Protein AF-A0A6N9TIJ5-F1 (afdb_monomer)

Secondary structure (DSSP, 8-state):
-----S--------------HHHHHHHHHHHHH-S-HHHHHHHHHHHHHHHSSHHHHHHHHHHTT-S--

Foldseek 3Di:
DDDDDVPDDPPPVPVLDQPPPVLLLVLVCQLVPPPDPVSNVVSVVVLCVRQVDPVSSVVVCVVVVSPDD

Radius of gyration: 18.19 Å; Cα contacts (8 Å, |Δi|>4): 35; chains: 1; bounding box: 33×57×40 Å

Structure (mmCIF, N/CA/C/O backbone):
data_AF-A0A6N9TIJ5-F1
#
_entry.id   AF-A0A6N9TIJ5-F1
#
loop_
_atom_site.group_PDB
_atom_site.id
_atom_site.type_symbol
_atom_site.label_atom_id
_atom_site.label_alt_id
_atom_site.label_comp_id
_atom_site.label_asym_id
_atom_site.label_entity_id
_atom_site.label_seq_id
_atom_site.pdbx_PDB_ins_code
_atom_site.Cartn_x
_atom_site.Cartn_y
_atom_site.Cartn_z
_atom_site.occupancy
_atom_site.B_iso_or_equiv
_atom_site.auth_seq_id
_atom_site.auth_comp_id
_atom_site.auth_asym_id
_atom_site.auth_atom_id
_atom_site.pdbx_PDB_model_num
ATOM 1 N N . MET A 1 1 ? 22.327 -43.179 -26.093 1.00 36.19 1 MET A N 1
ATOM 2 C CA . MET A 1 1 ? 22.944 -41.906 -25.665 1.00 36.19 1 MET A CA 1
ATOM 3 C C . MET A 1 1 ? 21.812 -40.998 -25.198 1.00 36.19 1 MET A C 1
ATOM 5 O O . MET A 1 1 ? 20.834 -40.893 -25.917 1.00 36.19 1 MET A O 1
ATOM 9 N N . MET A 1 2 ? 21.928 -40.536 -23.950 1.00 41.59 2 MET A N 1
ATOM 10 C CA . MET A 1 2 ? 21.129 -39.592 -23.141 1.00 41.59 2 MET A CA 1
ATOM 11 C C . MET A 1 2 ? 19.724 -39.156 -23.610 1.00 41.59 2 MET A C 1
ATOM 13 O O . MET A 1 2 ? 19.545 -38.510 -24.635 1.00 41.59 2 MET A O 1
ATOM 17 N N . VAL A 1 3 ? 18.754 -39.453 -22.742 1.00 54.06 3 VAL A N 1
ATOM 18 C CA . VAL A 1 3 ? 17.401 -38.890 -22.683 1.00 54.06 3 VAL A CA 1
ATOM 19 C C . VAL A 1 3 ? 17.436 -37.402 -22.321 1.00 54.06 3 VAL A C 1
ATOM 21 O O . VAL A 1 3 ? 18.212 -36.996 -21.459 1.00 54.06 3 VAL A O 1
ATOM 24 N N . VAL A 1 4 ? 16.537 -36.604 -22.895 1.00 56.16 4 VAL A N 1
ATOM 25 C CA . VAL A 1 4 ? 16.122 -35.332 -22.287 1.00 56.16 4 VAL A CA 1
ATOM 26 C C . VAL A 1 4 ? 14.616 -35.178 -22.471 1.00 56.16 4 VAL A C 1
ATOM 28 O O . VAL A 1 4 ? 14.120 -34.949 -23.569 1.00 56.16 4 VAL A O 1
ATOM 31 N N . ASN A 1 5 ? 13.889 -35.375 -21.370 1.00 49.38 5 ASN A N 1
ATOM 32 C CA . ASN A 1 5 ? 12.468 -35.076 -21.242 1.00 49.38 5 ASN A CA 1
ATOM 33 C C . ASN A 1 5 ? 12.275 -33.566 -21.378 1.00 49.38 5 ASN A C 1
ATOM 35 O O . ASN A 1 5 ? 12.732 -32.806 -20.524 1.00 49.38 5 ASN A O 1
ATOM 39 N N . MET A 1 6 ? 11.547 -33.121 -22.398 1.00 52.28 6 MET A N 1
ATOM 40 C CA . MET A 1 6 ? 11.206 -31.709 -22.576 1.00 52.28 6 MET A CA 1
ATOM 41 C C . MET A 1 6 ? 9.981 -31.322 -21.730 1.00 52.28 6 MET A C 1
ATOM 43 O O . MET A 1 6 ? 9.023 -30.729 -22.207 1.00 52.28 6 MET A O 1
ATOM 47 N N . GLN A 1 7 ? 10.038 -31.655 -20.437 1.00 55.59 7 GLN A N 1
ATOM 48 C CA . GLN A 1 7 ? 9.224 -31.034 -19.385 1.00 55.59 7 GLN A CA 1
ATOM 49 C C . GLN A 1 7 ? 9.848 -29.694 -18.923 1.00 55.59 7 GLN A C 1
ATOM 51 O O . GLN A 1 7 ? 9.423 -29.111 -17.935 1.00 55.59 7 GLN A O 1
ATOM 56 N N . PHE A 1 8 ? 10.871 -29.198 -19.623 1.00 58.94 8 PHE A N 1
ATOM 57 C CA . PHE A 1 8 ? 11.648 -28.011 -19.279 1.00 58.94 8 PHE A CA 1
ATOM 58 C C . PHE A 1 8 ? 11.690 -27.072 -20.483 1.00 58.94 8 PHE A C 1
ATOM 60 O O . PHE A 1 8 ? 12.502 -27.268 -21.373 1.00 58.94 8 PHE A O 1
ATOM 67 N N . ILE A 1 9 ? 10.740 -26.146 -20.560 1.00 55.09 9 ILE A N 1
ATOM 68 C CA . ILE A 1 9 ? 10.884 -24.685 -20.714 1.00 55.09 9 ILE A CA 1
ATOM 69 C C . ILE A 1 9 ? 9.436 -24.199 -20.909 1.00 55.09 9 ILE A C 1
ATOM 71 O O . ILE A 1 9 ? 9.002 -23.876 -22.011 1.00 55.09 9 ILE A O 1
ATOM 75 N N . LEU A 1 10 ? 8.648 -24.179 -19.835 1.00 49.38 10 LEU A N 1
ATOM 76 C CA . LEU A 1 10 ? 7.668 -23.108 -19.740 1.00 49.38 10 LEU A CA 1
ATOM 77 C C . LEU A 1 10 ? 8.500 -21.921 -19.254 1.00 49.38 10 LEU A C 1
ATOM 79 O O . LEU A 1 10 ? 9.042 -22.011 -18.149 1.00 49.38 10 LEU A O 1
ATOM 83 N N . PRO A 1 11 ? 8.688 -20.841 -20.036 1.00 47.59 11 PRO A N 1
ATOM 84 C CA . PRO A 1 11 ? 8.989 -19.589 -19.379 1.00 47.59 11 PRO A CA 1
ATOM 85 C C . PRO A 1 11 ? 7.789 -19.388 -18.468 1.00 47.59 11 PRO A C 1
ATOM 87 O O . PRO A 1 11 ? 6.658 -19.277 -18.951 1.00 47.59 11 PRO A O 1
ATOM 90 N N . GLU A 1 12 ? 8.005 -19.454 -17.157 1.00 51.06 12 GLU A N 1
ATOM 91 C CA . GLU A 1 12 ? 7.027 -18.916 -16.236 1.00 51.06 12 GLU A CA 1
ATOM 92 C C . GLU A 1 12 ? 6.806 -17.497 -16.742 1.00 51.06 12 GLU A C 1
ATOM 94 O O . GLU A 1 12 ? 7.693 -16.645 -16.638 1.00 51.06 12 GLU A O 1
ATOM 99 N N . HIS A 1 13 ? 5.670 -17.268 -17.406 1.00 50.97 13 HIS A N 1
ATOM 100 C CA . HIS A 1 13 ? 5.115 -15.944 -17.553 1.00 50.97 13 HIS A CA 1
ATOM 101 C C . HIS A 1 13 ? 4.915 -15.519 -16.106 1.00 50.97 13 HIS A C 1
ATOM 103 O O . HIS A 1 13 ? 3.857 -15.749 -15.525 1.00 50.97 13 HIS A O 1
ATOM 109 N N . ARG A 1 14 ? 5.977 -14.980 -15.490 1.00 53.12 14 ARG A N 1
ATOM 110 C CA . ARG A 1 14 ? 5.871 -14.120 -14.331 1.00 53.12 14 ARG A CA 1
ATOM 111 C C . ARG A 1 14 ? 4.844 -13.129 -14.797 1.00 53.12 14 ARG A C 1
ATOM 113 O O . ARG A 1 14 ? 5.088 -12.381 -15.742 1.00 53.12 14 ARG A O 1
ATOM 120 N N . MET A 1 15 ? 3.636 -13.278 -14.280 1.00 50.41 15 MET A N 1
ATOM 121 C CA . MET A 1 15 ? 2.568 -12.365 -14.579 1.00 50.41 15 MET A CA 1
ATOM 122 C C . MET A 1 15 ? 3.091 -11.029 -14.064 1.00 50.41 15 MET A C 1
ATOM 124 O O . MET A 1 15 ? 2.971 -10.730 -12.883 1.00 50.41 15 MET A O 1
ATOM 128 N N . ASN A 1 16 ? 3.701 -10.239 -14.956 1.00 57.59 16 ASN A N 1
ATOM 129 C CA . ASN A 1 16 ? 3.988 -8.810 -14.822 1.00 57.59 16 ASN A CA 1
ATOM 130 C C . ASN A 1 16 ? 2.656 -8.038 -14.742 1.00 57.59 16 ASN A C 1
ATOM 132 O O . ASN A 1 16 ? 2.479 -6.972 -15.326 1.00 57.59 16 ASN A O 1
ATOM 136 N N . GLN A 1 17 ? 1.663 -8.635 -14.096 1.00 65.44 17 GLN A N 1
ATOM 137 C CA . GLN A 1 17 ? 0.322 -8.149 -13.970 1.00 65.44 17 GLN A CA 1
ATOM 138 C C . GLN A 1 17 ? 0.318 -7.411 -12.658 1.00 65.44 17 GLN A C 1
ATOM 140 O O . GLN A 1 17 ? 0.275 -7.999 -11.578 1.00 65.44 17 GLN A O 1
ATOM 145 N N . THR A 1 18 ? 0.413 -6.097 -12.792 1.00 76.50 18 THR A N 1
ATOM 146 C CA . THR A 1 18 ? 0.026 -5.159 -11.755 1.00 76.50 18 THR A CA 1
ATOM 147 C C . THR A 1 18 ? -1.188 -5.724 -11.005 1.00 76.50 18 THR A C 1
ATOM 149 O O . THR A 1 18 ? -2.135 -6.173 -11.664 1.00 76.50 18 THR A O 1
ATOM 152 N N . PRO A 1 19 ? -1.166 -5.771 -9.661 1.00 87.25 19 PRO A N 1
ATOM 153 C CA . PRO A 1 19 ? -2.253 -6.363 -8.890 1.00 87.25 19 PRO A CA 1
ATOM 154 C C . PRO A 1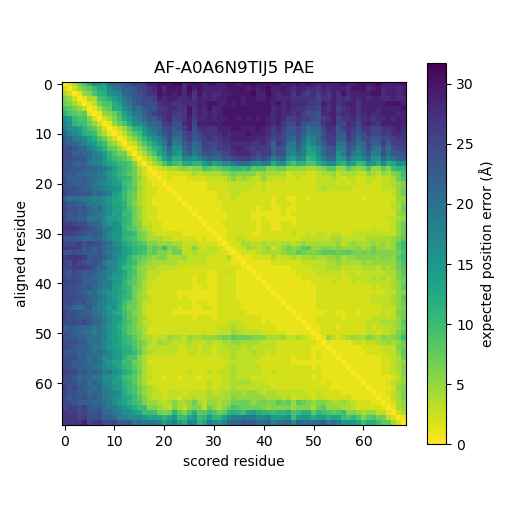 19 ? -3.608 -5.762 -9.299 1.00 87.25 19 PRO A C 1
ATOM 156 O O . PRO A 1 19 ? -3.668 -4.589 -9.685 1.00 87.25 19 PRO A O 1
ATOM 159 N N . PRO A 1 20 ? -4.711 -6.529 -9.202 1.00 92.00 20 PRO A N 1
ATOM 160 C CA . PRO A 1 20 ? -6.037 -6.023 -9.528 1.00 92.00 20 PRO A CA 1
ATOM 161 C C . PRO A 1 20 ? -6.332 -4.708 -8.799 1.00 92.00 20 PRO A C 1
ATOM 163 O O . PRO A 1 20 ? -6.096 -4.592 -7.598 1.00 92.00 20 PRO A O 1
ATOM 166 N N . LEU A 1 21 ? -6.910 -3.731 -9.502 1.00 90.88 21 LEU A N 1
ATOM 167 C CA . LEU A 1 21 ? -7.173 -2.393 -8.957 1.00 90.88 21 LEU A CA 1
ATOM 168 C C . LEU A 1 21 ?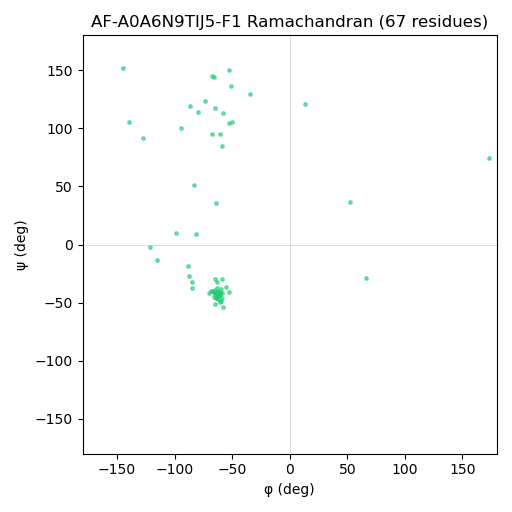 -7.946 -2.422 -7.627 1.00 90.88 21 LEU A C 1
ATOM 170 O O . LEU A 1 21 ? -7.647 -1.658 -6.711 1.00 90.88 21 LEU A O 1
ATOM 174 N N . ALA A 1 22 ? -8.941 -3.307 -7.520 1.00 91.75 22 ALA A N 1
ATOM 175 C CA . ALA A 1 22 ? -9.730 -3.480 -6.302 1.00 91.75 22 ALA A CA 1
ATOM 176 C C . ALA A 1 22 ? -8.859 -3.885 -5.103 1.00 91.75 22 ALA A C 1
ATOM 178 O O . ALA A 1 22 ? -9.047 -3.376 -4.005 1.00 91.75 22 ALA A O 1
ATOM 179 N N . LEU A 1 23 ? -7.864 -4.739 -5.336 1.00 93.31 23 LEU A N 1
ATOM 180 C CA . LEU A 1 23 ? -6.954 -5.226 -4.310 1.00 93.31 23 LEU A CA 1
ATOM 181 C C . LEU A 1 23 ? -6.012 -4.112 -3.830 1.00 93.31 23 LEU A C 1
ATOM 183 O O . LEU A 1 23 ? -5.834 -3.927 -2.629 1.00 93.31 23 LEU A O 1
ATOM 187 N N . VAL A 1 24 ? -5.499 -3.302 -4.763 1.00 93.75 24 VAL A N 1
ATOM 188 C CA . VAL A 1 24 ? -4.684 -2.119 -4.439 1.00 93.75 24 VAL A CA 1
ATOM 189 C C . VAL A 1 24 ? -5.478 -1.107 -3.615 1.00 93.75 24 VAL A C 1
ATOM 191 O O . VAL A 1 24 ? -4.954 -0.576 -2.639 1.00 93.75 24 VAL A O 1
ATOM 194 N N . LYS A 1 25 ? -6.749 -0.869 -3.968 1.00 93.38 25 LYS A N 1
ATOM 195 C CA . LYS A 1 25 ? -7.656 -0.017 -3.183 1.00 93.38 25 LYS A CA 1
ATOM 196 C C . LYS A 1 25 ? -7.833 -0.556 -1.768 1.00 93.38 25 LYS A C 1
ATOM 198 O O . LYS A 1 25 ? -7.639 0.194 -0.825 1.00 93.38 25 LYS A O 1
ATOM 203 N N . THR A 1 26 ? -8.119 -1.848 -1.612 1.00 94.81 26 THR A N 1
ATOM 204 C CA . THR A 1 26 ? -8.283 -2.461 -0.287 1.00 94.81 26 THR A CA 1
ATOM 205 C C . THR A 1 26 ? -7.033 -2.314 0.572 1.00 94.81 26 THR A C 1
ATOM 207 O O . THR A 1 26 ? -7.138 -1.928 1.730 1.00 94.81 26 THR A O 1
ATOM 210 N N . TRP A 1 27 ? -5.843 -2.586 0.035 1.00 95.31 27 TRP A N 1
ATOM 211 C CA . TRP A 1 27 ? -4.609 -2.418 0.805 1.00 95.31 27 TRP A CA 1
ATOM 212 C C . TRP A 1 27 ? -4.352 -0.957 1.168 1.00 95.31 27 TRP A C 1
ATOM 214 O O . TRP A 1 27 ? -3.950 -0.670 2.291 1.00 95.31 27 TRP A O 1
ATOM 224 N N . TYR A 1 28 ? -4.625 -0.027 0.254 1.00 94.19 28 TYR A N 1
ATOM 225 C CA . TYR A 1 28 ? -4.512 1.395 0.552 1.00 94.19 28 TYR A CA 1
ATOM 226 C C . TYR A 1 28 ? -5.494 1.834 1.651 1.00 94.19 28 TYR A C 1
ATOM 228 O O . TYR A 1 28 ? -5.085 2.472 2.617 1.00 94.19 28 TYR A O 1
ATOM 236 N N . ASP A 1 29 ? -6.755 1.409 1.572 1.00 93.50 29 ASP A N 1
ATOM 237 C CA . ASP A 1 29 ? -7.773 1.707 2.583 1.00 93.50 29 ASP A CA 1
ATOM 238 C C . ASP A 1 29 ? -7.397 1.113 3.950 1.00 93.50 29 ASP A C 1
ATOM 240 O O . ASP A 1 29 ? -7.501 1.787 4.973 1.00 93.50 29 ASP A O 1
ATOM 244 N N . LEU A 1 30 ? -6.886 -0.123 3.990 1.00 94.25 30 LEU A N 1
ATOM 245 C CA . LEU A 1 30 ? -6.401 -0.747 5.227 1.00 94.25 30 LEU A CA 1
ATOM 246 C C . LEU A 1 30 ? -5.222 0.023 5.833 1.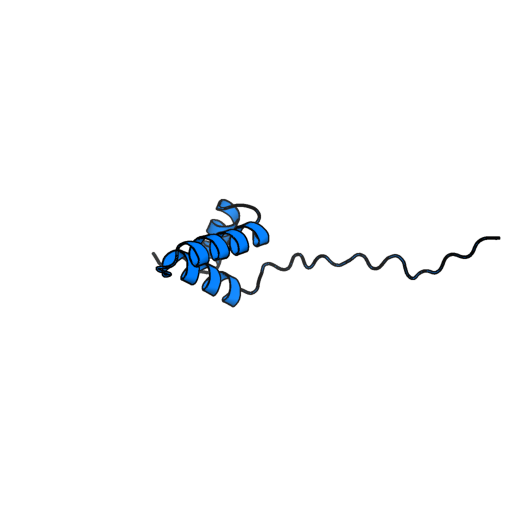00 94.25 30 LEU A C 1
ATOM 248 O O . LEU A 1 30 ? -5.168 0.212 7.049 1.00 94.25 30 LEU A O 1
ATOM 252 N N . LEU A 1 31 ? -4.295 0.494 4.998 1.00 93.31 31 LEU A N 1
ATOM 253 C CA . LEU A 1 31 ? -3.159 1.298 5.437 1.00 93.31 31 LEU A CA 1
ATOM 254 C C . LEU A 1 31 ? -3.607 2.644 6.033 1.00 93.31 31 LEU A C 1
ATOM 256 O O . LEU A 1 31 ? -3.062 3.080 7.050 1.00 93.31 31 LEU A O 1
ATOM 260 N N . SER A 1 32 ? -4.602 3.290 5.425 1.00 89.88 32 SER A N 1
ATOM 261 C CA . SER A 1 32 ? -5.070 4.624 5.814 1.00 89.88 32 SER A CA 1
ATOM 262 C C . SER A 1 32 ? -6.097 4.625 6.949 1.00 89.88 32 SER A C 1
ATOM 264 O O . SER A 1 32 ? -6.116 5.569 7.737 1.00 89.88 32 SER A O 1
ATOM 266 N N . SER A 1 33 ? -6.941 3.597 7.055 1.00 89.44 33 SER A N 1
ATOM 267 C CA . SER A 1 33 ? -8.128 3.610 7.926 1.00 89.44 33 SER A CA 1
ATOM 268 C C . SER A 1 33 ? -8.100 2.605 9.076 1.00 89.44 33 SER A C 1
ATOM 270 O O . SER A 1 33 ? -8.916 2.729 9.984 1.00 89.44 33 SER A O 1
ATOM 272 N N . SER A 1 34 ? -7.191 1.624 9.082 1.00 90.25 34 SER A N 1
ATOM 273 C CA . SER A 1 34 ? -7.104 0.661 10.191 1.00 90.25 34 SER A CA 1
ATOM 274 C C . SER A 1 34 ? -6.628 1.325 11.493 1.00 90.25 34 SER A C 1
ATOM 276 O O . SER A 1 34 ? -5.761 2.199 11.480 1.00 90.25 34 SER A O 1
ATOM 278 N N . GLU A 1 35 ? -7.129 0.880 12.643 1.00 90.00 35 GLU A N 1
ATOM 279 C CA . GLU A 1 35 ? -6.586 1.250 13.962 1.00 90.00 35 GLU A CA 1
ATOM 280 C C . GLU A 1 35 ? -5.461 0.298 14.404 1.00 90.00 35 GLU A C 1
ATOM 282 O O . GLU A 1 35 ? -4.627 0.647 15.237 1.00 90.00 35 GLU A O 1
ATOM 287 N N . ASP A 1 36 ? -5.389 -0.884 13.788 1.00 95.38 36 ASP A N 1
ATOM 288 C CA . ASP A 1 36 ? -4.386 -1.901 14.077 1.00 95.38 36 ASP A CA 1
ATOM 289 C C . ASP A 1 36 ? -3.106 -1.659 13.259 1.00 95.38 36 ASP A C 1
ATOM 291 O O . ASP A 1 36 ? -3.102 -1.695 12.021 1.00 95.38 36 ASP A O 1
ATOM 295 N N . ASN A 1 37 ? -1.998 -1.437 13.971 1.00 93.56 37 ASN A N 1
ATOM 296 C CA . ASN A 1 37 ? -0.677 -1.220 13.386 1.00 93.56 37 ASN A CA 1
ATOM 297 C C . ASN A 1 37 ? -0.149 -2.437 12.610 1.00 93.56 37 ASN A C 1
ATOM 299 O O . ASN A 1 37 ? 0.557 -2.255 11.618 1.00 93.56 37 ASN A O 1
ATOM 303 N N . SER A 1 38 ? -0.490 -3.660 13.019 1.00 94.56 38 SER A N 1
ATOM 304 C CA . SER A 1 38 ? -0.084 -4.881 12.314 1.00 94.56 38 SER A CA 1
ATOM 305 C C . SER A 1 38 ? -0.754 -4.976 10.941 1.00 94.56 38 SER A C 1
ATOM 307 O O . SER A 1 38 ? -0.097 -5.281 9.945 1.00 94.56 38 SER A O 1
ATOM 309 N N . VAL A 1 39 ? -2.032 -4.595 10.860 1.00 93.81 39 VAL A N 1
ATOM 310 C CA . VAL A 1 39 ? -2.794 -4.523 9.606 1.00 93.81 39 VAL A CA 1
ATOM 311 C C . VAL A 1 39 ? -2.205 -3.464 8.676 1.00 93.81 39 VAL A C 1
ATOM 313 O O . VAL A 1 39 ? -2.026 -3.728 7.487 1.00 93.81 39 VAL A O 1
ATOM 316 N N . LYS A 1 40 ? -1.827 -2.294 9.209 1.00 95.06 40 LYS A N 1
ATOM 317 C CA . LYS A 1 40 ? -1.153 -1.241 8.429 1.00 95.06 40 LYS A CA 1
ATOM 318 C C . LYS A 1 40 ? 0.176 -1.711 7.856 1.00 95.06 40 LYS A C 1
ATOM 320 O O . LYS A 1 40 ? 0.419 -1.552 6.662 1.00 95.06 40 LYS A O 1
ATOM 325 N N . GLN A 1 41 ? 1.024 -2.314 8.687 1.00 95.94 41 GLN A N 1
ATOM 326 C CA . GLN A 1 41 ? 2.316 -2.836 8.243 1.00 95.94 41 GLN A CA 1
ATOM 327 C C . GLN A 1 41 ? 2.141 -3.913 7.177 1.00 95.94 41 GLN A C 1
ATOM 329 O O . GLN A 1 41 ? 2.831 -3.885 6.161 1.00 95.94 41 GLN A O 1
ATOM 334 N N . HIS A 1 42 ? 1.187 -4.825 7.365 1.00 95.88 42 HIS A N 1
ATOM 335 C CA . HIS A 1 42 ? 0.900 -5.852 6.376 1.00 95.88 42 HIS A CA 1
ATOM 336 C C . HIS A 1 42 ? 0.432 -5.246 5.045 1.00 95.88 42 HIS A C 1
ATOM 338 O O . HIS A 1 42 ? 0.977 -5.579 3.996 1.00 95.88 42 HIS A O 1
ATOM 344 N N . ALA A 1 43 ? -0.504 -4.296 5.077 1.00 94.94 43 ALA A N 1
ATOM 345 C CA . ALA A 1 43 ? -0.980 -3.602 3.884 1.00 94.94 43 ALA A CA 1
ATOM 346 C C . ALA A 1 43 ? 0.141 -2.836 3.154 1.00 94.94 43 ALA A C 1
ATOM 348 O O . ALA A 1 43 ? 0.242 -2.895 1.928 1.00 94.94 43 ALA A O 1
ATOM 349 N N . GLN A 1 44 ? 1.032 -2.180 3.902 1.00 94.44 44 GLN A N 1
ATOM 350 C CA . GLN A 1 44 ? 2.215 -1.524 3.347 1.00 94.44 44 GLN A CA 1
ATOM 351 C C . GLN A 1 44 ? 3.156 -2.524 2.662 1.00 94.44 44 GLN A C 1
ATOM 353 O O . GLN A 1 44 ? 3.629 -2.256 1.559 1.00 94.44 44 GLN A O 1
ATOM 358 N N . GLN A 1 45 ? 3.410 -3.681 3.280 1.00 95.06 45 GLN A N 1
ATOM 359 C CA . GLN A 1 45 ? 4.239 -4.738 2.693 1.00 95.06 45 GLN A CA 1
ATOM 360 C C . GLN A 1 45 ? 3.625 -5.285 1.401 1.00 95.06 45 GLN A C 1
ATOM 362 O O . GLN A 1 45 ? 4.342 -5.475 0.425 1.00 95.06 45 GLN A O 1
ATOM 367 N N . MET A 1 46 ? 2.303 -5.476 1.351 1.00 94.38 46 MET A N 1
ATOM 368 C CA . MET A 1 46 ? 1.618 -5.922 0.131 1.00 94.38 46 MET A CA 1
ATOM 369 C C . MET A 1 46 ? 1.791 -4.926 -1.021 1.00 94.38 46 MET A C 1
ATOM 371 O O . MET A 1 46 ? 2.086 -5.329 -2.146 1.00 94.38 46 MET A O 1
ATOM 375 N N . LEU A 1 47 ? 1.669 -3.626 -0.738 1.00 93.81 47 LEU A N 1
ATOM 376 C CA . LEU A 1 47 ? 1.893 -2.578 -1.734 1.00 93.81 47 LEU A CA 1
ATOM 377 C C . LEU A 1 47 ? 3.357 -2.540 -2.198 1.00 93.81 47 LEU A C 1
ATOM 379 O O . LEU A 1 47 ? 3.614 -2.485 -3.397 1.00 93.81 47 LEU A O 1
ATOM 383 N N . LEU A 1 48 ? 4.319 -2.611 -1.275 1.00 93.50 48 LEU A N 1
ATOM 384 C CA . LEU A 1 48 ? 5.746 -2.588 -1.617 1.00 93.50 48 LEU A CA 1
ATOM 385 C C . LEU A 1 48 ? 6.175 -3.827 -2.405 1.00 93.50 48 LEU A C 1
ATOM 387 O O . LEU A 1 48 ? 6.903 -3.701 -3.382 1.00 93.50 48 LEU A O 1
ATOM 391 N N . ASN A 1 49 ? 5.680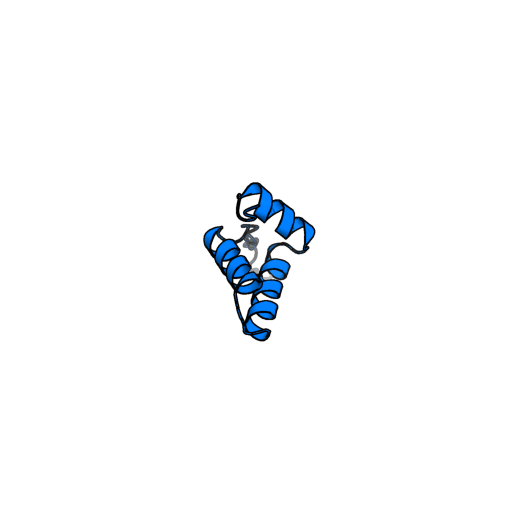 -5.007 -2.044 1.00 91.75 49 ASN A N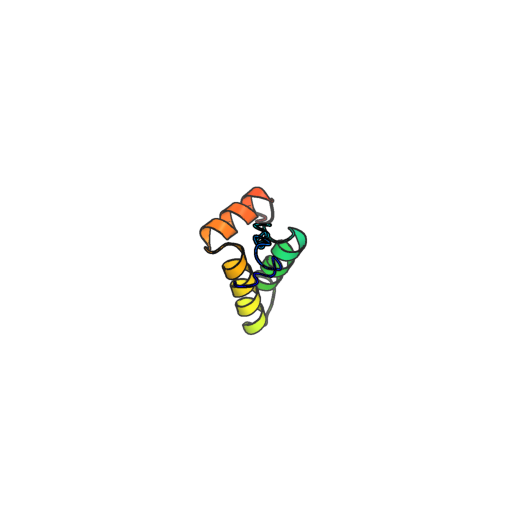 1
ATOM 392 C CA . ASN A 1 49 ? 5.983 -6.240 -2.768 1.00 91.75 49 ASN A CA 1
ATOM 393 C C . ASN A 1 49 ? 5.420 -6.229 -4.196 1.00 91.75 49 ASN A C 1
ATOM 395 O O . ASN A 1 49 ? 5.983 -6.870 -5.077 1.00 91.75 49 ASN A O 1
ATOM 399 N N . ALA A 1 50 ? 4.312 -5.521 -4.426 1.00 91.12 50 ALA A N 1
ATOM 400 C CA . ALA A 1 50 ? 3.662 -5.472 -5.731 1.00 91.12 50 ALA A CA 1
ATOM 401 C C . ALA A 1 50 ? 4.201 -4.376 -6.665 1.00 91.12 50 ALA A C 1
ATOM 403 O O . ALA A 1 50 ? 4.096 -4.516 -7.882 1.00 91.12 50 ALA A O 1
ATOM 404 N N . PHE A 1 51 ? 4.732 -3.283 -6.112 1.00 89.62 51 PHE A N 1
ATOM 405 C CA . PHE A 1 51 ? 5.155 -2.102 -6.877 1.00 89.62 51 PHE A CA 1
ATOM 406 C C . PHE A 1 51 ? 6.634 -1.748 -6.703 1.00 89.62 51 PHE A C 1
ATOM 408 O O . PHE A 1 51 ? 7.097 -0.798 -7.323 1.00 89.62 51 PHE A O 1
ATOM 415 N N . GLU A 1 52 ? 7.366 -2.491 -5.870 1.00 85.31 52 GLU A N 1
ATOM 416 C CA . GLU A 1 52 ? 8.808 -2.385 -5.599 1.00 85.31 52 GLU A CA 1
ATOM 417 C C . GLU A 1 52 ? 9.254 -1.093 -4.891 1.00 85.31 52 GLU A C 1
ATOM 419 O O . GLU A 1 52 ? 10.225 -1.121 -4.134 1.00 85.31 52 GLU A O 1
ATOM 424 N N . SER A 1 53 ? 8.549 0.030 -5.071 1.00 90.31 53 SER A N 1
ATOM 425 C CA . SER A 1 53 ? 8.898 1.312 -4.457 1.00 90.31 53 SER A CA 1
ATOM 426 C C . SER A 1 53 ? 7.677 2.162 -4.059 1.00 90.31 53 SER A C 1
ATOM 428 O O . SER A 1 53 ? 6.621 2.094 -4.700 1.00 90.31 53 SER A O 1
ATOM 430 N N . PRO A 1 54 ? 7.800 3.018 -3.023 1.00 90.19 54 PRO A N 1
ATOM 431 C CA . PRO A 1 54 ? 6.773 3.998 -2.657 1.00 90.19 54 PRO A CA 1
ATOM 432 C C . PRO A 1 54 ? 6.364 4.935 -3.802 1.00 90.19 54 PRO A C 1
ATOM 434 O O . PRO A 1 54 ? 5.192 5.294 -3.928 1.00 90.19 54 PRO A O 1
ATOM 437 N N . GLU A 1 55 ? 7.310 5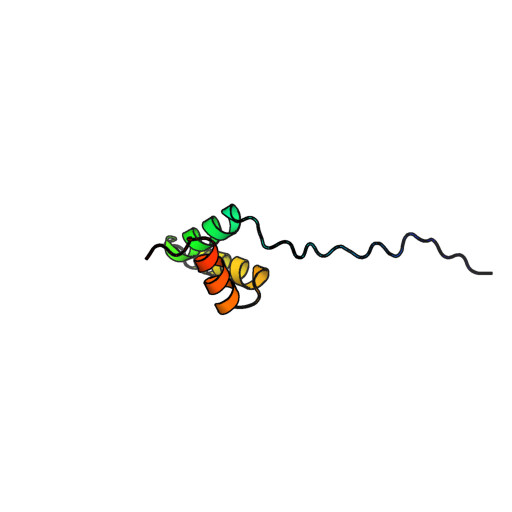.330 -4.652 1.00 92.44 55 GLU A N 1
ATOM 438 C CA . GLU A 1 55 ? 7.084 6.229 -5.786 1.00 92.44 55 GLU A CA 1
ATOM 439 C C . GLU A 1 55 ? 6.228 5.561 -6.868 1.00 92.44 55 GLU A C 1
ATOM 441 O O . GLU A 1 55 ? 5.327 6.197 -7.429 1.00 92.44 55 GLU A O 1
ATOM 446 N N . ALA A 1 56 ? 6.463 4.273 -7.133 1.00 90.62 56 ALA A N 1
ATOM 447 C CA . ALA A 1 56 ? 5.654 3.480 -8.052 1.00 90.62 56 ALA A CA 1
ATOM 448 C C . ALA A 1 56 ? 4.218 3.311 -7.531 1.00 90.62 56 ALA A C 1
ATOM 450 O O . ALA A 1 56 ? 3.263 3.501 -8.291 1.00 90.62 56 ALA A O 1
ATOM 451 N N . ILE A 1 57 ? 4.054 3.070 -6.222 1.00 91.31 57 ILE A N 1
ATOM 452 C CA . ILE A 1 57 ? 2.741 3.048 -5.558 1.00 91.31 57 ILE A CA 1
ATOM 453 C C . ILE A 1 57 ? 2.039 4.396 -5.759 1.00 91.31 57 ILE A C 1
ATOM 455 O O . ILE A 1 57 ? 0.922 4.444 -6.269 1.00 91.31 57 ILE A O 1
ATOM 459 N N . ALA A 1 58 ? 2.695 5.508 -5.417 1.00 91.06 58 ALA A N 1
A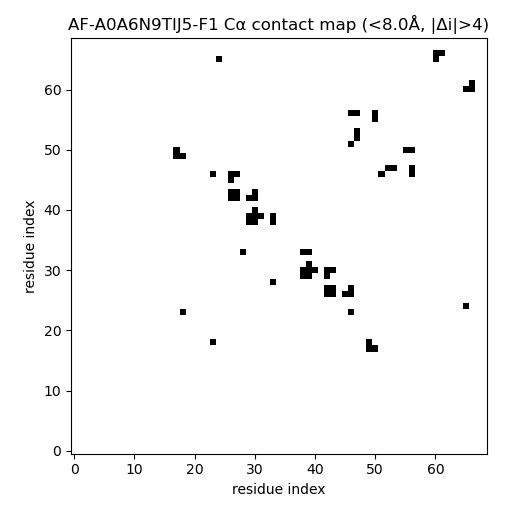TOM 460 C CA . ALA A 1 58 ? 2.111 6.842 -5.541 1.00 91.06 58 ALA A CA 1
ATOM 461 C C . ALA A 1 58 ? 1.707 7.171 -6.988 1.00 91.06 58 ALA A C 1
ATOM 463 O O . ALA A 1 58 ? 0.628 7.719 -7.221 1.00 91.06 58 ALA A O 1
ATOM 464 N N . THR A 1 59 ? 2.541 6.809 -7.964 1.00 92.06 59 THR A N 1
ATOM 465 C CA . THR A 1 59 ? 2.256 7.002 -9.393 1.00 92.06 59 THR A CA 1
ATOM 466 C C . THR A 1 59 ? 1.029 6.202 -9.824 1.00 92.06 59 THR A C 1
ATOM 468 O O . THR A 1 59 ? 0.128 6.753 -10.461 1.00 92.06 59 THR A O 1
ATOM 471 N N . TYR A 1 60 ? 0.940 4.932 -9.417 1.00 91.88 60 TYR A N 1
ATOM 472 C CA . TYR A 1 60 ? -0.207 4.079 -9.717 1.00 91.88 60 TYR A CA 1
ATOM 473 C C . TYR A 1 60 ? -1.499 4.597 -9.071 1.00 91.88 60 TYR A C 1
ATOM 475 O O . TYR A 1 60 ? -2.534 4.683 -9.737 1.00 91.88 60 TYR A O 1
ATOM 483 N N . LEU A 1 61 ? -1.453 4.986 -7.792 1.00 90.81 61 LEU A N 1
ATOM 484 C CA . LEU A 1 61 ? -2.620 5.500 -7.070 1.00 90.81 61 LEU A CA 1
ATOM 485 C C . LEU A 1 61 ? -3.141 6.813 -7.678 1.00 90.81 61 LEU A C 1
ATOM 487 O O . LEU A 1 61 ? -4.358 6.999 -7.751 1.00 90.81 61 LEU A O 1
ATOM 491 N N . LYS A 1 62 ? -2.247 7.697 -8.149 1.00 91.00 62 LYS A N 1
ATOM 492 C CA . LYS A 1 62 ? -2.614 8.921 -8.886 1.00 91.00 62 LYS A CA 1
ATOM 493 C C . LYS A 1 62 ? -3.268 8.594 -10.224 1.00 91.00 62 LYS A C 1
ATOM 495 O O . LYS A 1 62 ? -4.360 9.083 -10.495 1.00 91.00 62 LYS A O 1
ATOM 500 N N . ALA A 1 63 ? -2.640 7.736 -11.031 1.00 89.75 63 ALA A N 1
ATOM 501 C CA . ALA A 1 63 ? -3.153 7.353 -12.348 1.00 89.75 63 ALA A CA 1
ATOM 502 C C . ALA A 1 63 ? -4.549 6.705 -12.281 1.00 89.75 63 ALA A C 1
ATOM 504 O O . ALA A 1 63 ? -5.348 6.857 -13.201 1.00 89.75 63 ALA A O 1
ATOM 505 N N . ASN A 1 64 ? -4.860 6.023 -11.174 1.00 89.44 64 ASN A N 1
ATOM 506 C CA . ASN A 1 64 ? -6.142 5.353 -10.950 1.00 89.44 64 ASN A CA 1
ATOM 507 C C . ASN A 1 64 ? -7.136 6.156 -10.085 1.00 89.44 64 ASN A C 1
ATOM 509 O O . ASN A 1 64 ? -8.161 5.606 -9.675 1.00 89.44 64 ASN A O 1
ATOM 513 N N . ASN A 1 65 ? -6.860 7.436 -9.793 1.00 87.38 65 ASN A N 1
ATOM 514 C CA . ASN A 1 65 ? -7.709 8.311 -8.970 1.00 87.38 65 ASN A CA 1
ATOM 515 C C . ASN A 1 65 ? -8.079 7.705 -7.595 1.00 87.38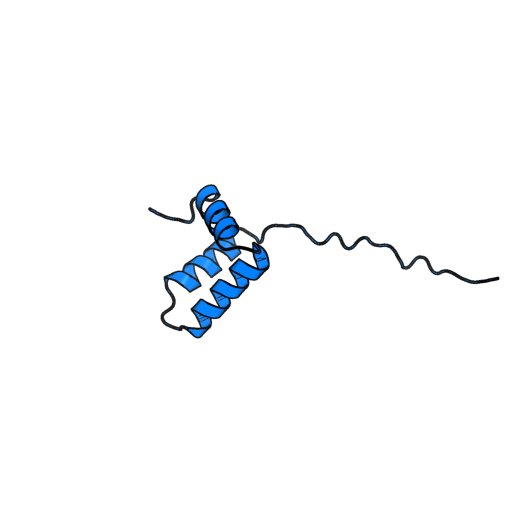 65 ASN A C 1
ATOM 517 O O . ASN A 1 65 ? -9.208 7.846 -7.119 1.00 87.38 65 ASN A O 1
ATOM 521 N N . ILE A 1 66 ? -7.149 6.973 -6.971 1.00 84.56 66 ILE A N 1
ATOM 522 C CA . ILE A 1 66 ? -7.333 6.405 -5.624 1.00 84.56 66 ILE A CA 1
ATOM 523 C C . ILE A 1 66 ? -6.977 7.438 -4.552 1.00 84.56 66 ILE A C 1
ATOM 525 O O . ILE A 1 66 ? -7.677 7.526 -3.547 1.00 84.56 66 ILE A O 1
ATOM 529 N N . LEU A 1 67 ? -5.938 8.251 -4.784 1.00 77.00 67 LEU A N 1
ATOM 530 C CA . LEU A 1 67 ? -5.659 9.421 -3.951 1.00 77.00 67 LEU A CA 1
ATOM 531 C C . LEU A 1 67 ? -6.782 10.440 -4.158 1.00 77.00 67 LEU A C 1
ATOM 533 O O . LEU A 1 67 ? -6.765 11.210 -5.117 1.00 77.00 67 LEU A O 1
ATOM 537 N N . LYS A 1 68 ? -7.784 10.411 -3.278 1.00 59.47 68 LYS A N 1
ATOM 538 C CA . LYS A 1 68 ? -8.742 11.507 -3.162 1.00 59.47 68 LYS A CA 1
ATOM 539 C C . LYS A 1 68 ? -8.030 12.670 -2.483 1.00 59.47 68 LYS A C 1
ATOM 541 O O . LYS A 1 68 ? -7.432 12.491 -1.425 1.00 59.47 68 LYS A O 1
ATOM 546 N N . HIS A 1 69 ? -8.040 13.800 -3.177 1.00 48.25 69 HIS A N 1
ATOM 547 C CA . HIS A 1 69 ? -7.482 15.060 -2.718 1.00 48.25 69 HIS A CA 1
ATOM 548 C C . HIS A 1 69 ? -8.210 15.585 -1.478 1.00 48.25 69 HIS A C 1
ATOM 550 O O . HIS A 1 69 ? -9.426 15.301 -1.357 1.00 48.25 69 HIS A O 1
#

Mean predicted aligned error: 10.35 Å

Nearest PDB structures (foldseek):
  2xwu-assembly1_B  TM=8.595E-01  e=5.261E+00  Homo sapiens

Organism: NCBI:txid471225

Sequence (69 aa):
MMVVNMQFILPEHRMNQTPPLALVKTWYDLLSSSEDNSVKQHAQQMLLNAFESPEAIATYLKANNILKH

Solvent-accessible surface area (backbone atoms only — not comparable to full-atom values): 4367 Å² total; per-residue (Å²): 134,85,89,79,80,82,87,71,77,75,77,76,74,71,72,87,60,69,73,58,69,70,58,54,49,52,31,51,48,36,45,74,68,52,88,50,66,67,56,22,52,50,25,48,49,56,50,38,76,68,45,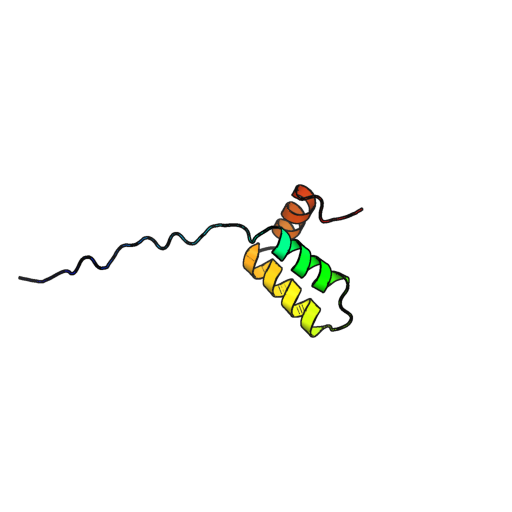75,36,70,66,50,44,52,52,50,33,55,79,66,66,63,66,74,130

pLDDT: mean 80.64, std 18.14, range [36.19, 95.94]